Protein AF-A0A2T8F4T9-F1 (afdb_monomer)

Organism: NCBI:txid2138300

Structure (mmCIF, N/CA/C/O backbone):
data_AF-A0A2T8F4T9-F1
#
_entry.id   AF-A0A2T8F4T9-F1
#
loop_
_atom_site.group_PDB
_atom_site.id
_atom_site.type_symbol
_atom_site.label_atom_id
_atom_site.label_alt_id
_atom_site.label_comp_id
_atom_site.label_asym_id
_atom_site.label_entity_id
_atom_site.label_seq_id
_atom_site.pdbx_PDB_ins_code
_atom_site.Cartn_x
_atom_site.Cartn_y
_atom_site.Cartn_z
_atom_site.occupancy
_atom_site.B_iso_or_equiv
_atom_site.auth_seq_id
_atom_site.auth_comp_id
_atom_site.auth_asym_id
_atom_site.auth_atom_id
_atom_site.pdbx_PDB_model_num
ATOM 1 N N . MET A 1 1 ? 31.405 -3.017 -30.722 1.00 54.81 1 MET A N 1
ATOM 2 C CA . MET A 1 1 ? 30.789 -4.327 -30.401 1.00 54.81 1 MET A CA 1
ATOM 3 C C . MET A 1 1 ? 30.669 -4.587 -28.897 1.00 54.81 1 MET A C 1
ATOM 5 O O . MET A 1 1 ? 29.582 -4.951 -28.478 1.00 54.81 1 MET A O 1
ATOM 9 N N . ALA A 1 2 ? 31.692 -4.328 -28.070 1.00 56.62 2 ALA A N 1
ATOM 10 C CA . ALA A 1 2 ? 31.612 -4.537 -26.612 1.00 56.62 2 ALA A CA 1
ATOM 11 C C . ALA A 1 2 ? 30.521 -3.707 -25.891 1.00 56.62 2 ALA A C 1
ATOM 13 O O . ALA A 1 2 ? 29.831 -4.239 -25.032 1.00 56.62 2 ALA A O 1
ATOM 14 N N . LEU A 1 3 ? 30.296 -2.446 -26.286 1.00 59.66 3 LEU A N 1
ATOM 15 C CA . LEU A 1 3 ? 29.243 -1.588 -25.705 1.00 59.66 3 LEU A CA 1
ATOM 16 C C . LEU A 1 3 ? 27.815 -2.078 -26.003 1.00 59.66 3 LEU A C 1
ATOM 18 O O . LEU A 1 3 ? 26.938 -1.972 -25.155 1.00 59.66 3 LEU A O 1
ATOM 22 N N . ALA A 1 4 ? 27.589 -2.656 -27.187 1.00 62.44 4 ALA A N 1
ATOM 23 C CA . ALA A 1 4 ? 26.292 -3.227 -27.553 1.00 62.44 4 ALA A CA 1
ATOM 24 C C . ALA A 1 4 ? 26.019 -4.532 -26.787 1.00 62.44 4 ALA A C 1
ATOM 26 O O . ALA A 1 4 ? 24.899 -4.764 -26.348 1.00 62.44 4 ALA A O 1
ATOM 27 N N . ALA A 1 5 ? 27.053 -5.351 -26.568 1.00 59.47 5 ALA A N 1
ATOM 28 C CA . ALA A 1 5 ? 26.956 -6.540 -25.725 1.00 59.47 5 ALA A CA 1
ATOM 29 C C . ALA A 1 5 ? 26.700 -6.176 -24.251 1.00 59.47 5 ALA A C 1
ATOM 31 O O . ALA A 1 5 ? 25.874 -6.813 -23.608 1.00 59.47 5 ALA A O 1
ATOM 32 N N . PHE A 1 6 ? 27.343 -5.120 -23.740 1.00 61.44 6 PHE A N 1
ATOM 33 C CA . PHE A 1 6 ? 27.112 -4.620 -22.382 1.00 61.44 6 PHE A CA 1
ATOM 34 C C . PHE A 1 6 ? 25.673 -4.100 -22.206 1.00 61.44 6 PHE A C 1
ATOM 36 O O . PHE A 1 6 ? 24.981 -4.524 -21.290 1.00 61.44 6 PHE A O 1
ATOM 43 N N . GLY A 1 7 ? 25.160 -3.305 -23.155 1.00 59.53 7 GLY A N 1
ATOM 44 C CA . GLY A 1 7 ? 23.769 -2.827 -23.129 1.00 59.53 7 GLY A CA 1
ATOM 45 C C . GLY A 1 7 ? 22.710 -3.934 -23.271 1.00 59.53 7 GLY A C 1
ATOM 46 O O . GLY A 1 7 ? 21.616 -3.831 -22.713 1.00 59.53 7 GLY A O 1
ATOM 47 N N . LEU A 1 8 ? 23.027 -5.031 -23.966 1.00 63.03 8 LEU A N 1
ATOM 48 C CA . LEU A 1 8 ? 22.158 -6.213 -24.030 1.00 63.03 8 LEU A CA 1
ATOM 49 C C . LEU A 1 8 ? 22.151 -6.989 -22.704 1.00 63.03 8 LEU A C 1
ATOM 51 O O . LEU A 1 8 ? 21.102 -7.450 -22.268 1.00 63.03 8 LEU A O 1
ATOM 55 N N . VAL A 1 9 ? 23.294 -7.093 -22.025 1.00 70.19 9 VAL A N 1
ATOM 56 C CA . VAL A 1 9 ? 23.387 -7.741 -20.705 1.00 70.19 9 VAL A CA 1
ATOM 57 C C . VAL A 1 9 ? 22.701 -6.898 -19.623 1.00 70.19 9 VAL A C 1
ATOM 59 O O . VAL A 1 9 ? 21.970 -7.437 -18.789 1.00 70.19 9 VAL A O 1
ATOM 62 N N . ASP A 1 10 ? 22.856 -5.576 -19.670 1.00 70.75 10 ASP A N 1
ATOM 63 C CA . ASP A 1 10 ? 22.183 -4.650 -18.756 1.00 70.75 10 ASP A CA 1
ATOM 64 C C . ASP A 1 10 ? 20.664 -4.655 -18.960 1.00 70.75 10 ASP A C 1
ATOM 66 O O . ASP A 1 10 ? 19.908 -4.680 -17.993 1.00 70.75 10 ASP A O 1
ATOM 70 N N . SER A 1 11 ? 20.184 -4.698 -20.205 1.00 66.25 11 SER A N 1
ATOM 71 C CA . SER A 1 11 ? 18.739 -4.724 -20.475 1.00 66.25 11 SER A CA 1
ATOM 72 C C . SER A 1 11 ? 18.082 -6.044 -20.054 1.00 66.25 11 SER A C 1
ATOM 74 O O . SER A 1 11 ? 17.019 -6.021 -19.431 1.00 66.25 11 SER A O 1
ATOM 76 N N . VAL A 1 12 ? 18.739 -7.185 -20.290 1.00 71.75 12 VAL A N 1
ATOM 77 C CA . VAL A 1 12 ? 18.255 -8.508 -19.854 1.00 71.75 12 VAL A CA 1
ATOM 78 C C . VAL A 1 12 ? 18.290 -8.649 -18.329 1.00 71.75 12 VAL A C 1
ATOM 80 O O . VAL A 1 12 ? 17.340 -9.165 -17.732 1.00 71.75 12 VAL A O 1
ATOM 83 N N . SER A 1 13 ? 19.348 -8.170 -17.670 1.00 71.94 13 SER A N 1
ATOM 84 C CA . SER A 1 13 ? 19.440 -8.199 -16.203 1.00 71.94 13 SER A CA 1
ATOM 85 C C . SER A 1 13 ? 18.401 -7.283 -15.544 1.00 71.94 13 SER A C 1
ATOM 87 O O . SER A 1 13 ? 17.743 -7.699 -14.589 1.00 71.94 13 SER A O 1
ATOM 89 N N . GLN A 1 14 ? 18.164 -6.092 -16.104 1.00 74.31 14 GLN A N 1
ATOM 90 C CA . GLN A 1 14 ? 17.106 -5.173 -15.670 1.00 74.31 14 GLN A CA 1
ATOM 91 C C . GLN A 1 14 ? 15.708 -5.775 -15.855 1.00 74.31 14 GLN A C 1
ATOM 93 O O . GLN A 1 14 ? 14.896 -5.721 -14.931 1.00 74.31 14 GLN A O 1
ATOM 98 N N . GLN A 1 15 ? 15.419 -6.394 -17.005 1.00 74.19 15 GLN A N 1
ATOM 99 C CA . GLN A 1 15 ? 14.139 -7.077 -17.234 1.00 74.19 15 GLN A CA 1
ATOM 100 C C . GLN A 1 15 ? 13.923 -8.225 -16.247 1.00 74.19 15 GLN A C 1
ATOM 102 O O . GLN A 1 15 ? 12.845 -8.343 -15.666 1.00 74.19 15 GLN A O 1
ATOM 107 N N . THR A 1 16 ? 14.956 -9.033 -16.003 1.00 74.12 16 THR A N 1
ATOM 108 C CA . THR A 1 16 ? 14.876 -10.163 -15.067 1.00 74.12 16 THR A CA 1
ATOM 109 C C . THR A 1 16 ? 14.641 -9.676 -13.635 1.00 74.12 16 THR A C 1
ATOM 111 O O . THR A 1 16 ? 13.762 -10.191 -12.943 1.00 74.12 16 THR A O 1
ATOM 114 N N . GLY A 1 17 ? 15.369 -8.644 -13.197 1.00 77.50 17 GLY A N 1
ATOM 115 C CA . GLY A 1 17 ? 15.203 -8.053 -11.867 1.00 77.50 17 GLY A CA 1
ATOM 116 C C . GLY A 1 17 ? 13.804 -7.470 -11.650 1.00 77.50 17 GLY A C 1
ATOM 117 O O . GLY A 1 17 ? 13.193 -7.694 -10.601 1.00 77.50 17 GLY A O 1
ATOM 118 N N . ARG A 1 18 ? 13.260 -6.783 -12.660 1.00 75.19 18 ARG A N 1
ATOM 119 C CA . ARG A 1 18 ? 11.898 -6.231 -12.619 1.00 75.19 18 ARG A CA 1
ATOM 120 C C . ARG A 1 18 ? 10.840 -7.327 -12.599 1.00 75.19 18 ARG A C 1
ATOM 122 O O . ARG A 1 18 ? 9.971 -7.294 -11.738 1.00 75.19 18 ARG A O 1
ATOM 129 N N . ALA A 1 19 ? 10.955 -8.341 -13.456 1.00 76.31 19 ALA A N 1
ATOM 130 C CA . ALA A 1 19 ? 9.997 -9.443 -13.509 1.00 76.31 19 ALA A CA 1
ATOM 131 C C . ALA A 1 19 ? 9.914 -10.212 -12.180 1.00 76.31 19 ALA A C 1
ATOM 133 O O . ALA A 1 19 ? 8.815 -10.516 -11.711 1.00 76.31 19 ALA A O 1
ATOM 134 N N . VAL A 1 20 ? 11.057 -10.491 -11.541 1.00 81.75 20 VAL A N 1
ATOM 135 C CA . VAL A 1 20 ? 11.103 -11.153 -10.225 1.00 81.75 20 VAL A CA 1
ATOM 136 C C . VAL A 1 20 ? 10.429 -10.292 -9.158 1.00 81.75 20 VAL A C 1
ATOM 138 O O . VAL A 1 20 ? 9.617 -10.790 -8.377 1.00 81.75 20 VAL A O 1
ATOM 141 N N . THR A 1 21 ? 10.743 -8.999 -9.147 1.00 81.75 21 THR A N 1
ATOM 142 C CA . THR A 1 21 ? 10.228 -8.053 -8.154 1.00 81.75 21 THR A CA 1
ATOM 143 C C . THR A 1 21 ? 8.717 -7.858 -8.301 1.00 81.75 21 THR A C 1
ATOM 145 O O . THR A 1 2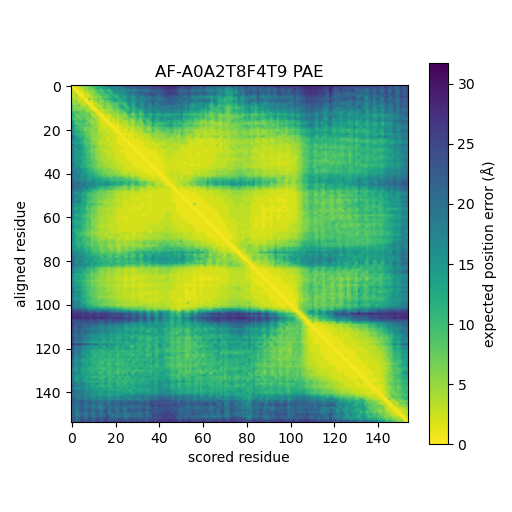1 ? 7.978 -8.022 -7.330 1.00 81.75 21 THR A O 1
ATOM 148 N N . ASP A 1 22 ? 8.240 -7.612 -9.521 1.00 83.69 22 ASP A N 1
ATOM 149 C CA . ASP A 1 22 ? 6.824 -7.400 -9.827 1.00 83.69 22 ASP A CA 1
ATOM 150 C C . ASP A 1 22 ? 5.992 -8.648 -9.514 1.00 83.69 22 ASP A C 1
ATOM 152 O O . ASP A 1 22 ? 4.941 -8.563 -8.874 1.00 83.69 22 ASP A O 1
ATOM 156 N N . THR A 1 23 ? 6.494 -9.833 -9.881 1.00 84.00 23 THR A N 1
ATOM 157 C CA . THR A 1 23 ? 5.840 -11.107 -9.544 1.00 84.00 23 THR A CA 1
ATOM 158 C C . THR A 1 23 ? 5.768 -11.295 -8.030 1.00 84.00 23 THR A C 1
ATOM 160 O O . THR A 1 23 ? 4.728 -11.694 -7.499 1.00 84.00 23 THR A O 1
ATOM 163 N N . GLY A 1 24 ? 6.848 -10.961 -7.317 1.00 85.44 24 GLY A N 1
ATOM 164 C CA . GLY A 1 24 ? 6.885 -10.970 -5.858 1.00 85.44 24 GLY A CA 1
ATOM 165 C C . GLY A 1 24 ? 5.807 -10.073 -5.249 1.00 85.44 24 GLY A C 1
ATOM 166 O O . GLY A 1 24 ? 5.071 -10.515 -4.362 1.00 85.44 24 GLY A O 1
ATOM 167 N N . PHE A 1 25 ? 5.647 -8.851 -5.764 1.00 85.81 25 PHE A N 1
ATOM 168 C CA . PHE A 1 25 ? 4.602 -7.936 -5.310 1.00 85.81 25 PHE A CA 1
ATOM 169 C C . PHE A 1 25 ? 3.196 -8.473 -5.574 1.00 85.81 25 PHE A C 1
ATOM 171 O O . PHE A 1 25 ? 2.363 -8.426 -4.665 1.00 85.81 25 PHE A O 1
ATOM 178 N N . VAL A 1 26 ? 2.921 -9.033 -6.757 1.00 88.81 26 VAL A N 1
ATOM 179 C CA . VAL A 1 26 ? 1.614 -9.638 -7.079 1.00 88.81 26 VAL A CA 1
ATOM 180 C C . VAL A 1 26 ? 1.289 -10.785 -6.122 1.00 88.81 26 VAL A C 1
ATOM 182 O O . VAL A 1 26 ? 0.218 -10.798 -5.513 1.00 88.81 26 VAL A O 1
ATOM 185 N N . VAL A 1 27 ? 2.218 -11.725 -5.931 1.00 90.00 27 VAL A N 1
ATOM 186 C CA . VAL A 1 27 ? 2.000 -12.901 -5.073 1.00 90.00 27 VAL A CA 1
ATOM 187 C C . VAL A 1 27 ? 1.793 -12.490 -3.617 1.00 90.00 27 VAL A C 1
ATOM 189 O O . VAL A 1 27 ? 0.838 -12.933 -2.974 1.00 90.00 27 VAL A O 1
ATOM 192 N N . PHE A 1 28 ? 2.657 -11.619 -3.092 1.00 90.12 28 PHE A N 1
ATOM 193 C CA . PHE A 1 28 ? 2.585 -11.186 -1.700 1.00 90.12 28 PHE A CA 1
ATOM 194 C C . PHE A 1 28 ? 1.298 -10.408 -1.409 1.00 90.12 28 PHE A C 1
ATOM 196 O O . PHE A 1 28 ? 0.626 -10.654 -0.406 1.00 90.12 28 PHE A O 1
ATOM 203 N N . SER A 1 29 ? 0.919 -9.497 -2.304 1.00 90.81 29 SER A N 1
ATOM 204 C CA . SER A 1 29 ? -0.284 -8.680 -2.142 1.00 90.81 29 SER A CA 1
ATOM 205 C C . SER A 1 29 ? -1.573 -9.486 -2.293 1.00 90.81 29 SER A C 1
ATOM 207 O O . SER A 1 29 ? -2.490 -9.316 -1.487 1.00 90.81 29 SER A O 1
ATOM 209 N N . ALA A 1 30 ? -1.625 -10.438 -3.229 1.00 90.62 30 ALA A N 1
ATOM 210 C CA . ALA A 1 30 ? -2.740 -11.373 -3.351 1.00 90.62 30 ALA A CA 1
ATOM 211 C C . ALA A 1 30 ? -2.878 -12.258 -2.100 1.00 90.62 30 ALA A C 1
ATOM 213 O O . ALA A 1 30 ? -3.984 -12.443 -1.581 1.00 90.62 30 ALA A O 1
ATOM 214 N N . PHE A 1 31 ? -1.759 -12.754 -1.560 1.00 92.19 31 PHE A N 1
ATOM 215 C CA . PHE A 1 31 ? -1.753 -13.506 -0.306 1.00 92.19 31 PHE A CA 1
ATOM 216 C C . PHE A 1 31 ? -2.231 -12.652 0.875 1.00 92.19 31 PHE A C 1
ATOM 218 O O . PHE A 1 31 ? -3.057 -13.106 1.671 1.00 92.19 31 PHE A O 1
ATOM 225 N N . ALA A 1 32 ? -1.772 -11.403 0.974 1.00 89.31 32 ALA A N 1
ATOM 226 C CA . ALA A 1 32 ? -2.213 -10.465 2.001 1.00 89.31 32 ALA A CA 1
ATOM 227 C C . ALA A 1 32 ? -3.720 -10.176 1.900 1.00 89.31 32 ALA A C 1
ATOM 229 O O . ALA A 1 32 ? -4.421 -10.219 2.916 1.00 89.31 32 ALA A O 1
ATOM 230 N N . ALA A 1 33 ? -4.242 -9.959 0.688 1.00 92.31 33 ALA A N 1
ATOM 231 C CA . ALA A 1 33 ? -5.669 -9.772 0.441 1.00 92.31 33 ALA A CA 1
ATOM 232 C C . ALA A 1 33 ? -6.473 -10.999 0.894 1.00 92.31 33 ALA A C 1
ATOM 234 O O . ALA A 1 33 ? -7.432 -10.875 1.663 1.00 92.31 33 ALA A O 1
ATOM 235 N N . TRP A 1 34 ? -6.036 -12.198 0.498 1.00 94.94 34 TRP A N 1
ATOM 236 C CA . TRP A 1 34 ? -6.647 -13.455 0.922 1.00 94.94 34 TRP A CA 1
ATOM 237 C C . TRP A 1 34 ? -6.629 -13.625 2.444 1.00 94.94 34 TRP A C 1
ATOM 239 O O . TRP A 1 34 ? -7.660 -13.939 3.047 1.00 94.94 34 TRP A O 1
ATOM 249 N N . ALA A 1 35 ? -5.490 -13.368 3.090 1.00 91.69 35 ALA A N 1
ATOM 250 C CA . ALA A 1 35 ? -5.346 -13.460 4.536 1.00 91.69 35 ALA A CA 1
ATOM 251 C C . ALA A 1 35 ? -6.283 -12.480 5.261 1.00 91.69 35 ALA A C 1
ATOM 253 O O . ALA A 1 35 ? -6.942 -12.872 6.228 1.00 91.69 35 ALA A O 1
ATOM 254 N N . CYS A 1 36 ? -6.409 -11.246 4.765 1.00 91.94 36 CYS A N 1
ATOM 255 C CA . CYS A 1 36 ? -7.312 -10.235 5.312 1.00 91.94 36 CYS A CA 1
ATOM 256 C C . CYS A 1 36 ? -8.784 -10.631 5.149 1.00 91.94 36 CYS A C 1
ATOM 258 O O . CYS A 1 36 ? -9.550 -10.573 6.113 1.00 91.94 36 CYS A O 1
ATOM 260 N N . PHE A 1 37 ? -9.193 -11.112 3.973 1.00 93.25 37 PHE A N 1
ATOM 261 C CA . PHE A 1 37 ? -10.563 -11.587 3.767 1.00 93.25 37 PHE A CA 1
ATOM 262 C C . PHE A 1 37 ? -10.878 -12.835 4.595 1.00 93.25 37 PHE A C 1
ATOM 264 O O . PHE A 1 37 ? -11.977 -12.948 5.145 1.00 93.25 37 PHE A O 1
ATOM 271 N N . ARG A 1 38 ? -9.918 -13.751 4.757 1.00 92.62 38 ARG A N 1
ATOM 272 C CA . ARG A 1 38 ? -10.049 -14.903 5.655 1.00 92.62 38 ARG A CA 1
ATOM 273 C C . ARG A 1 38 ? -10.204 -14.450 7.106 1.00 92.62 38 ARG A C 1
ATOM 275 O O . ARG A 1 38 ? -11.124 -14.900 7.783 1.00 92.62 38 ARG A O 1
ATOM 282 N N . ALA A 1 39 ? -9.380 -13.510 7.564 1.00 88.44 39 ALA A N 1
ATOM 283 C CA . ALA A 1 39 ? -9.512 -12.918 8.890 1.00 88.44 39 ALA A CA 1
ATOM 284 C C . ALA A 1 39 ? -10.885 -12.252 9.075 1.00 88.44 39 ALA A C 1
ATOM 286 O O . ALA A 1 39 ? -11.524 -12.463 10.102 1.00 88.44 39 ALA A O 1
ATOM 287 N N . ALA A 1 40 ? -11.403 -11.539 8.071 1.00 90.56 40 ALA A N 1
ATOM 288 C CA . ALA A 1 40 ? -12.742 -10.954 8.123 1.00 90.56 40 ALA A CA 1
ATOM 289 C C . ALA A 1 40 ? -13.843 -12.012 8.321 1.00 90.56 40 ALA A C 1
ATOM 291 O O . ALA A 1 40 ? -14.780 -11.780 9.084 1.00 90.56 40 ALA A O 1
ATOM 292 N N . ARG A 1 41 ? -13.732 -13.179 7.669 1.00 90.12 41 ARG A N 1
ATOM 293 C CA . ARG A 1 41 ? -14.701 -14.286 7.804 1.00 90.12 41 ARG A CA 1
ATOM 294 C C . ARG A 1 41 ? -14.674 -14.923 9.194 1.00 90.12 41 ARG A C 1
ATOM 296 O O . ARG A 1 41 ? -15.729 -15.249 9.725 1.00 90.12 41 ARG A O 1
ATOM 303 N N . LEU A 1 42 ? -13.488 -15.045 9.792 1.00 90.38 42 LEU A N 1
ATOM 304 C CA . LEU A 1 42 ? -13.290 -15.649 11.116 1.00 90.38 42 LEU A CA 1
ATOM 305 C C . LEU A 1 42 ? -13.697 -14.730 12.284 1.00 90.38 42 LEU A C 1
ATOM 307 O O . LEU A 1 42 ? -13.753 -15.176 13.427 1.00 90.38 42 LEU A O 1
ATOM 311 N N . ARG A 1 43 ? -13.959 -13.439 12.037 1.00 86.88 43 ARG A N 1
ATOM 312 C CA . ARG A 1 43 ? -14.306 -12.466 13.087 1.00 86.88 43 ARG A CA 1
ATOM 313 C C . ARG A 1 43 ? -15.825 -12.284 13.238 1.00 86.88 43 ARG A C 1
ATOM 315 O O . ARG A 1 43 ? -16.570 -12.468 12.272 1.00 86.88 43 ARG A O 1
ATOM 322 N N . PRO A 1 44 ? -16.309 -11.859 14.421 1.00 86.69 44 PRO A N 1
ATOM 323 C CA . PRO A 1 44 ? -17.707 -11.469 14.613 1.00 86.69 44 PRO A CA 1
ATOM 324 C C . PRO A 1 44 ? -18.107 -10.294 13.702 1.00 86.69 44 PRO A C 1
ATOM 326 O O . PRO A 1 44 ? -17.237 -9.472 13.396 1.00 86.69 44 PRO A O 1
ATOM 329 N N . PRO A 1 45 ? -19.393 -10.153 13.314 1.00 81.88 45 PRO A N 1
ATOM 330 C CA . PRO A 1 45 ? -19.870 -9.136 12.366 1.00 81.88 45 PRO A CA 1
ATOM 331 C C . PRO A 1 45 ? -19.369 -7.709 12.641 1.00 81.88 45 PRO A C 1
ATOM 333 O O . PRO A 1 45 ? -18.872 -7.052 11.727 1.00 81.88 45 PRO A O 1
ATOM 336 N N . GLY A 1 46 ? -19.378 -7.268 13.904 1.00 82.00 46 GLY A N 1
ATOM 337 C CA . GLY A 1 46 ? -18.936 -5.923 14.308 1.00 82.00 46 GLY A CA 1
ATOM 338 C C . GLY A 1 46 ? -17.428 -5.657 14.20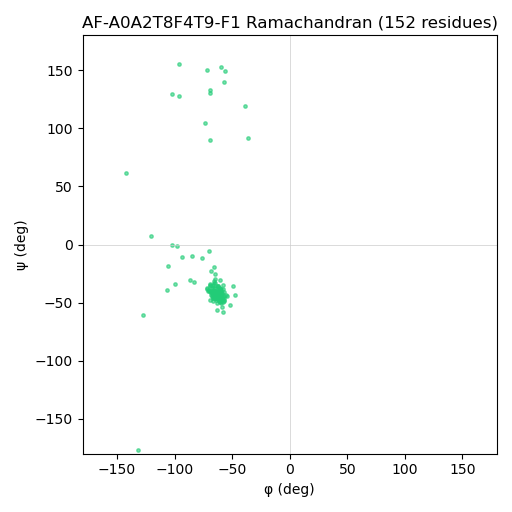3 1.00 82.00 46 GLY A C 1
ATOM 339 O O . GLY A 1 46 ? -16.986 -4.539 14.428 1.00 82.00 46 GLY A O 1
ATOM 340 N N . ARG A 1 47 ? -16.613 -6.665 13.869 1.00 84.56 47 ARG A N 1
ATOM 341 C CA . ARG A 1 47 ? -15.148 -6.542 13.758 1.00 84.56 47 ARG A CA 1
ATOM 342 C C . ARG A 1 47 ? -14.624 -6.890 12.368 1.00 84.56 47 ARG A C 1
ATOM 344 O O . ARG A 1 47 ? -13.414 -6.972 12.202 1.00 84.56 47 ARG A O 1
ATOM 351 N N . ARG A 1 48 ? -15.499 -7.116 11.377 1.00 90.75 48 ARG A N 1
ATOM 352 C CA . ARG A 1 48 ? -15.108 -7.546 10.017 1.00 90.75 48 ARG A CA 1
ATOM 353 C C . ARG A 1 48 ? -14.688 -6.396 9.110 1.00 90.75 48 ARG A C 1
ATOM 355 O O . ARG A 1 48 ? -13.846 -6.599 8.243 1.00 90.75 48 ARG A O 1
ATOM 362 N N . LEU A 1 49 ? -15.289 -5.218 9.289 1.00 91.00 49 LEU A N 1
ATOM 363 C CA . LEU A 1 49 ? -15.104 -4.052 8.420 1.00 91.00 49 LEU A CA 1
ATOM 364 C C . LEU A 1 49 ? -13.629 -3.671 8.181 1.00 91.00 49 LEU A C 1
ATOM 366 O O . LEU A 1 49 ? -13.244 -3.627 7.014 1.00 91.00 49 LEU A O 1
ATOM 370 N N . PRO A 1 50 ? -12.780 -3.492 9.212 1.00 90.88 50 PRO A N 1
ATOM 371 C CA . PRO A 1 50 ? -11.372 -3.148 9.000 1.00 90.88 50 PRO A CA 1
ATOM 372 C C . PRO A 1 50 ? -10.618 -4.208 8.191 1.00 90.88 50 PRO A C 1
ATOM 374 O O . PRO A 1 50 ? -9.840 -3.877 7.306 1.00 90.88 50 PRO A O 1
ATOM 377 N N . TRP A 1 51 ? -10.896 -5.493 8.422 1.00 92.12 51 TRP A N 1
ATOM 378 C CA . TRP A 1 51 ? -10.276 -6.586 7.667 1.00 92.12 51 TRP A CA 1
ATOM 379 C C . TRP A 1 51 ? -10.750 -6.645 6.214 1.00 92.12 51 TRP A C 1
ATOM 381 O O . TRP A 1 51 ? -9.969 -6.985 5.331 1.00 92.12 51 TRP A O 1
ATOM 391 N N . ARG A 1 52 ? -12.014 -6.292 5.944 1.00 93.81 52 ARG A N 1
ATOM 392 C CA . ARG A 1 52 ? -12.522 -6.168 4.570 1.00 93.81 52 ARG A CA 1
ATOM 393 C C . ARG A 1 52 ? -11.855 -5.004 3.848 1.00 93.81 52 ARG A C 1
ATOM 395 O O . ARG A 1 52 ? -11.445 -5.189 2.715 1.00 93.81 52 ARG A O 1
ATOM 402 N N . LEU A 1 53 ? -11.712 -3.852 4.503 1.00 94.75 53 LEU A N 1
ATOM 403 C CA . LEU A 1 53 ? -11.065 -2.674 3.922 1.00 94.75 53 LEU A CA 1
ATOM 404 C C . LEU A 1 53 ? -9.564 -2.903 3.677 1.00 94.75 53 LEU A C 1
ATOM 406 O O . LEU A 1 53 ? -9.084 -2.574 2.596 1.00 94.75 53 LEU A O 1
ATOM 410 N N . LEU A 1 54 ? -8.850 -3.551 4.610 1.00 92.56 54 LEU A N 1
ATOM 411 C CA . LEU A 1 54 ? -7.463 -3.994 4.394 1.00 92.56 54 LEU A CA 1
ATOM 412 C C . LEU A 1 54 ? -7.362 -4.990 3.234 1.00 92.56 54 LEU A C 1
ATOM 414 O O . LEU A 1 54 ? -6.482 -4.858 2.389 1.00 92.56 54 LEU A O 1
ATOM 418 N N . GLY A 1 55 ? -8.278 -5.961 3.164 1.00 94.50 55 GLY A N 1
ATOM 419 C CA . GLY A 1 55 ? -8.328 -6.925 2.065 1.00 94.50 55 GLY A CA 1
ATOM 420 C C . GLY A 1 55 ? -8.566 -6.256 0.712 1.00 94.50 55 GLY A C 1
ATOM 421 O O . GLY A 1 55 ? -7.876 -6.576 -0.248 1.00 94.50 55 GLY A O 1
ATOM 422 N N . THR A 1 56 ? -9.483 -5.287 0.643 1.00 95.88 56 THR A N 1
ATOM 423 C CA . THR A 1 56 ? -9.737 -4.497 -0.570 1.00 95.88 56 THR A CA 1
ATOM 424 C C . THR A 1 56 ? -8.526 -3.652 -0.956 1.00 95.88 56 THR A C 1
ATOM 426 O O . THR A 1 56 ? -8.154 -3.652 -2.122 1.00 95.88 56 THR A O 1
ATOM 429 N N . SER A 1 57 ? -7.871 -2.990 0.004 1.00 95.56 57 SER A N 1
ATOM 430 C CA . SER A 1 57 ? -6.638 -2.227 -0.240 1.00 95.56 57 SER A CA 1
ATOM 431 C C . SER A 1 57 ? -5.536 -3.117 -0.834 1.00 95.56 57 SER A C 1
ATOM 433 O O . SER A 1 57 ? -4.988 -2.806 -1.890 1.00 95.56 57 SER A O 1
ATOM 435 N N . ALA A 1 58 ? -5.282 -4.282 -0.229 1.00 94.19 58 ALA A N 1
ATOM 436 C CA . ALA A 1 58 ? -4.312 -5.249 -0.740 1.00 94.19 58 ALA A CA 1
ATOM 437 C C . ALA A 1 58 ? -4.706 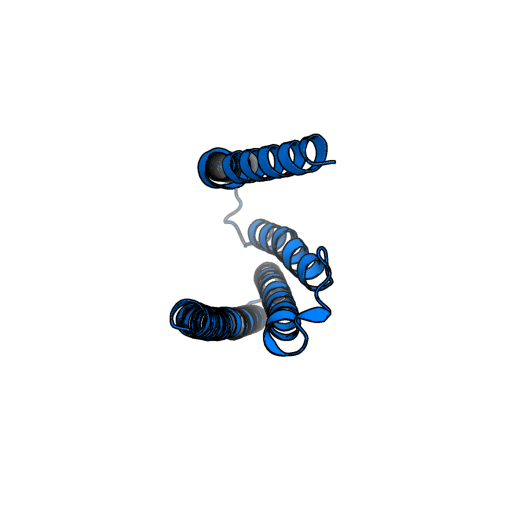-5.810 -2.120 1.00 94.19 58 ALA A C 1
ATOM 439 O O . ALA A 1 58 ? -3.840 -6.016 -2.967 1.00 94.19 58 ALA A O 1
ATOM 440 N N . MET A 1 59 ? -6.004 -6.007 -2.375 1.00 94.81 59 MET A N 1
ATOM 441 C CA . MET A 1 59 ? -6.512 -6.444 -3.678 1.00 94.81 59 MET A CA 1
ATOM 442 C C . MET A 1 59 ? -6.287 -5.381 -4.760 1.00 94.81 59 MET A C 1
ATOM 444 O O . MET A 1 59 ? -5.840 -5.721 -5.851 1.00 94.81 59 MET A O 1
ATOM 448 N N . CYS A 1 60 ? -6.540 -4.100 -4.467 1.00 95.69 60 CYS A N 1
ATOM 449 C CA . CYS A 1 60 ? -6.210 -3.001 -5.379 1.00 95.69 60 CYS A CA 1
ATOM 450 C C . CYS A 1 60 ? -4.716 -3.011 -5.712 1.00 95.69 60 CYS A C 1
ATOM 452 O O . CYS A 1 60 ? -4.354 -2.926 -6.881 1.00 95.69 60 CYS A O 1
ATOM 454 N N . TYR A 1 61 ? -3.854 -3.201 -4.711 1.00 95.06 61 TYR A N 1
ATOM 455 C CA . TYR A 1 61 ? -2.413 -3.279 -4.934 1.00 95.06 61 TYR A CA 1
ATOM 456 C C . TYR A 1 61 ? -2.031 -4.476 -5.821 1.00 95.06 61 TYR A C 1
ATOM 458 O O . TYR A 1 61 ? -1.248 -4.317 -6.754 1.00 95.06 61 TYR A O 1
ATOM 466 N N . ALA A 1 62 ? -2.624 -5.653 -5.600 1.00 93.44 62 ALA A N 1
ATOM 467 C CA . ALA A 1 62 ? -2.394 -6.834 -6.436 1.00 93.44 62 ALA A CA 1
ATOM 468 C C . ALA A 1 62 ? -2.817 -6.610 -7.895 1.00 93.44 62 ALA A C 1
ATOM 470 O O . ALA A 1 62 ? -2.072 -6.949 -8.815 1.00 93.44 62 ALA A O 1
ATOM 471 N N . VAL A 1 63 ? -3.985 -5.998 -8.113 1.00 94.50 63 VAL A N 1
ATOM 472 C CA . VAL A 1 63 ? -4.487 -5.672 -9.457 1.00 94.50 63 VAL A CA 1
ATOM 473 C C . VAL A 1 63 ? -3.582 -4.647 -10.142 1.00 94.50 63 VAL A C 1
ATOM 475 O O . VAL A 1 63 ? -3.191 -4.870 -11.284 1.00 94.50 63 VAL A O 1
ATOM 478 N N . GLY A 1 64 ? -3.182 -3.581 -9.442 1.00 92.94 64 GLY A N 1
ATOM 479 C CA . GLY A 1 64 ? -2.249 -2.581 -9.967 1.00 92.94 64 GLY A CA 1
ATOM 480 C C . GLY A 1 64 ? -0.923 -3.204 -10.410 1.00 92.94 64 GLY A C 1
ATOM 481 O O . GLY A 1 64 ? -0.506 -3.002 -11.546 1.00 92.94 64 GLY A O 1
ATOM 482 N N . ASN A 1 65 ? -0.317 -4.048 -9.566 1.00 93.00 65 ASN A N 1
ATOM 483 C CA . ASN A 1 65 ? 0.923 -4.756 -9.910 1.00 93.00 65 ASN A CA 1
ATOM 484 C C . ASN A 1 65 ? 0.736 -5.763 -11.054 1.00 93.00 65 ASN A C 1
ATOM 486 O O . ASN A 1 65 ? 1.642 -5.942 -11.857 1.00 93.00 65 ASN A O 1
ATOM 490 N N . THR A 1 66 ? -0.431 -6.401 -11.170 1.00 91.50 66 THR A N 1
ATOM 491 C CA . THR A 1 66 ? -0.712 -7.334 -12.277 1.00 91.50 66 THR A CA 1
ATOM 492 C C . THR A 1 66 ? -0.810 -6.594 -13.611 1.00 91.50 66 THR A C 1
ATOM 494 O O . THR A 1 66 ? -0.243 -7.034 -14.608 1.00 91.50 66 THR A O 1
ATOM 497 N N . ILE A 1 67 ? -1.501 -5.449 -13.630 1.00 91.19 67 ILE A N 1
ATOM 498 C CA . ILE A 1 67 ? -1.593 -4.582 -14.812 1.00 91.19 67 ILE A CA 1
ATOM 499 C C . ILE A 1 67 ? -0.205 -4.032 -15.164 1.00 91.19 67 ILE A C 1
ATOM 501 O O . ILE A 1 67 ? 0.184 -4.033 -16.328 1.00 91.19 67 ILE A O 1
ATOM 505 N N . TRP A 1 68 ? 0.560 -3.606 -14.159 1.00 89.06 68 TRP A N 1
ATOM 506 C CA . TRP A 1 68 ? 1.928 -3.133 -14.344 1.00 89.06 68 TRP A CA 1
ATOM 507 C C . TRP A 1 68 ? 2.839 -4.217 -14.932 1.00 89.06 68 TRP A C 1
ATOM 509 O O . TRP A 1 68 ? 3.526 -3.971 -15.918 1.00 89.06 68 TRP A O 1
ATOM 519 N N . PHE A 1 69 ? 2.780 -5.438 -14.395 1.00 87.56 69 PHE A N 1
ATOM 520 C CA . PHE A 1 69 ? 3.514 -6.592 -14.914 1.00 87.56 69 PHE A CA 1
ATOM 521 C C . PHE A 1 69 ? 3.144 -6.894 -16.371 1.00 87.56 69 PHE A C 1
ATOM 523 O O . PHE A 1 69 ? 4.025 -7.141 -17.194 1.00 87.56 69 PHE A O 1
ATOM 530 N N . TYR A 1 70 ? 1.852 -6.837 -16.712 1.00 87.50 70 TYR A N 1
ATOM 531 C CA . TYR A 1 70 ? 1.394 -7.001 -18.090 1.00 87.50 70 TYR A CA 1
ATOM 532 C C . TYR A 1 70 ? 2.047 -5.973 -19.021 1.00 87.50 70 TYR A C 1
ATOM 534 O O . TYR A 1 70 ? 2.596 -6.349 -20.056 1.00 87.50 70 TYR A O 1
ATOM 542 N N . TYR A 1 71 ? 2.055 -4.695 -18.637 1.00 86.94 71 TYR A N 1
ATOM 543 C CA . TYR A 1 71 ? 2.708 -3.663 -19.437 1.00 86.94 71 TYR A CA 1
ATOM 544 C C . TYR A 1 71 ? 4.222 -3.863 -19.513 1.00 86.94 71 TYR A C 1
ATOM 546 O O . TYR A 1 71 ? 4.766 -3.812 -20.605 1.00 86.94 71 TYR A O 1
ATOM 554 N N . GLN A 1 72 ? 4.908 -4.181 -18.415 1.00 82.44 72 GLN A N 1
ATOM 555 C CA . GLN A 1 72 ? 6.366 -4.338 -18.442 1.00 82.44 72 GLN A CA 1
ATOM 556 C C . GLN A 1 72 ? 6.857 -5.566 -19.215 1.00 82.44 72 GLN A C 1
ATOM 558 O O . GLN A 1 72 ? 7.931 -5.512 -19.811 1.00 82.44 72 GLN A O 1
ATOM 563 N N . VAL A 1 73 ? 6.124 -6.681 -19.168 1.00 82.25 73 VAL A N 1
ATOM 564 C CA . VAL A 1 73 ? 6.615 -7.969 -19.683 1.00 82.25 73 VAL A CA 1
ATOM 565 C C . VAL A 1 73 ? 5.948 -8.357 -20.998 1.00 82.25 73 VAL A C 1
ATOM 567 O O . VAL A 1 73 ? 6.615 -8.894 -21.878 1.00 82.25 73 VAL A O 1
ATOM 570 N N . LEU A 1 74 ? 4.642 -8.111 -21.143 1.00 83.00 74 LEU A N 1
ATOM 571 C CA . LEU A 1 74 ? 3.871 -8.570 -22.303 1.00 83.00 74 LEU A CA 1
ATOM 572 C C . LEU A 1 74 ? 3.657 -7.469 -23.346 1.00 83.00 74 LEU A C 1
ATOM 574 O O . LEU A 1 74 ? 3.613 -7.782 -24.533 1.00 83.00 74 LEU A O 1
ATOM 578 N N . ALA A 1 75 ? 3.514 -6.206 -22.933 1.00 84.62 75 ALA A N 1
ATOM 579 C CA . ALA A 1 75 ? 3.218 -5.110 -23.859 1.00 84.62 75 ALA A CA 1
ATOM 580 C C . ALA A 1 75 ? 3.938 -3.782 -23.518 1.00 84.62 75 ALA A C 1
ATOM 582 O O . ALA A 1 75 ? 3.257 -2.770 -23.302 1.00 84.62 75 ALA A O 1
ATOM 583 N N . PRO A 1 76 ? 5.290 -3.747 -23.526 1.00 79.19 76 PRO A N 1
ATOM 584 C CA . PRO A 1 76 ? 6.080 -2.583 -23.089 1.00 79.19 76 PRO A CA 1
ATOM 585 C C . PRO A 1 76 ? 5.777 -1.320 -23.894 1.00 79.19 76 PRO A C 1
ATOM 587 O O . PRO A 1 76 ? 5.651 -0.232 -23.342 1.00 79.19 76 PRO A O 1
ATOM 590 N N . GLU A 1 77 ? 5.574 -1.491 -25.199 1.00 80.38 77 GLU A N 1
ATOM 591 C CA . GLU A 1 77 ? 5.313 -0.413 -26.161 1.00 80.38 77 GLU A CA 1
ATOM 592 C C . GLU A 1 77 ? 3.968 0.297 -25.922 1.00 80.38 77 GLU A C 1
ATOM 594 O O . GLU A 1 77 ? 3.731 1.392 -26.424 1.00 80.38 77 GLU A O 1
ATOM 599 N N . THR A 1 78 ? 3.049 -0.341 -25.189 1.00 79.94 78 THR A N 1
ATOM 600 C CA . THR A 1 78 ? 1.671 0.147 -24.994 1.00 79.94 78 THR A CA 1
ATOM 601 C C . THR A 1 78 ? 1.476 0.888 -23.677 1.00 79.94 78 THR A C 1
ATOM 603 O O . THR A 1 78 ? 0.375 1.360 -23.383 1.00 79.94 78 THR A O 1
ATOM 606 N N . GLN A 1 79 ? 2.531 0.983 -22.867 1.00 77.62 79 GLN A N 1
ATOM 607 C CA . GLN A 1 79 ? 2.473 1.645 -21.578 1.00 77.62 79 GLN A CA 1
ATOM 608 C C . GLN A 1 79 ? 2.405 3.167 -21.759 1.00 77.62 79 GLN A C 1
ATOM 610 O O . 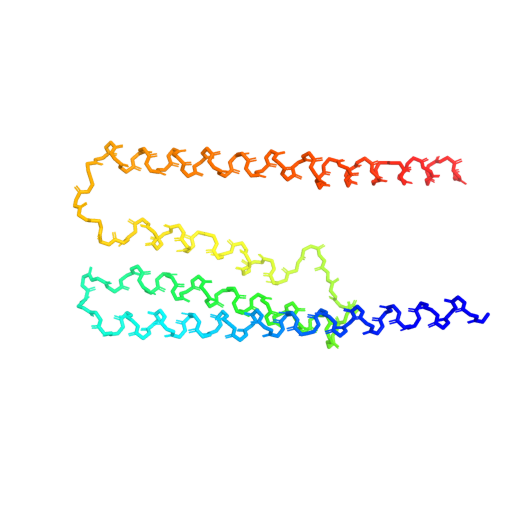GLN A 1 79 ? 3.403 3.830 -22.023 1.00 77.62 79 GLN A O 1
ATOM 615 N N . THR A 1 80 ? 1.224 3.742 -21.551 1.00 76.62 80 THR A N 1
ATOM 616 C CA . THR A 1 80 ? 1.046 5.191 -21.405 1.00 76.62 80 THR A CA 1
ATOM 617 C C . THR A 1 80 ? 1.025 5.566 -19.933 1.00 76.62 80 THR A C 1
ATOM 619 O O . THR A 1 80 ? 0.250 4.995 -19.165 1.00 76.62 80 THR A O 1
ATOM 622 N N . TYR A 1 81 ? 1.854 6.535 -19.548 1.00 69.19 81 TYR A N 1
ATOM 623 C CA . TYR A 1 81 ? 1.823 7.122 -18.214 1.00 69.19 81 TYR A CA 1
ATOM 624 C C . TYR A 1 81 ? 1.114 8.485 -18.250 1.00 69.19 81 TYR A C 1
ATOM 626 O O . TYR A 1 81 ? 1.502 9.332 -19.060 1.00 69.19 81 TYR A O 1
ATOM 634 N N . PRO A 1 82 ? 0.130 8.741 -17.368 1.00 78.06 82 PRO A N 1
ATOM 635 C CA . PRO A 1 82 ? -0.501 7.803 -16.430 1.00 78.06 82 PRO A CA 1
ATOM 636 C C . PRO A 1 82 ? -1.413 6.771 -17.127 1.00 78.06 82 PRO A C 1
ATOM 638 O O . PRO A 1 82 ? -2.004 7.054 -18.170 1.00 78.06 82 PRO A O 1
ATOM 641 N N . GLY A 1 83 ? -1.537 5.580 -16.537 1.00 85.62 83 GLY A N 1
ATOM 642 C CA . GLY A 1 83 ? -2.256 4.427 -17.082 1.00 85.62 83 GLY A CA 1
ATOM 643 C C . GLY A 1 83 ? -3.215 3.744 -16.091 1.00 85.62 83 GLY A C 1
ATOM 644 O O . GLY A 1 83 ? -3.384 4.181 -14.951 1.00 85.62 83 GLY A O 1
ATOM 645 N N . PRO A 1 84 ? -3.869 2.636 -16.493 1.00 88.19 84 PRO A N 1
ATOM 646 C CA . PRO A 1 84 ? -4.894 1.970 -15.680 1.00 88.19 84 PRO A CA 1
ATOM 647 C C . PRO A 1 84 ? -4.398 1.452 -14.321 1.00 88.19 84 PRO A C 1
ATOM 649 O O . PRO A 1 84 ? -5.169 1.416 -13.362 1.00 88.19 84 PRO A O 1
ATOM 652 N N . ALA A 1 85 ? -3.121 1.066 -14.217 1.00 90.00 85 ALA A N 1
ATOM 653 C CA . ALA A 1 85 ? -2.515 0.611 -12.962 1.00 90.00 85 ALA A CA 1
ATOM 654 C C . ALA A 1 85 ? -2.505 1.714 -11.889 1.00 90.00 85 ALA A C 1
ATOM 656 O O . ALA A 1 85 ? -2.746 1.433 -10.712 1.00 90.00 85 ALA A O 1
ATOM 657 N N . ASP A 1 86 ? -2.309 2.970 -12.297 1.00 91.00 86 ASP A N 1
ATOM 658 C CA . ASP A 1 86 ? -2.183 4.111 -11.386 1.00 91.00 86 ASP A CA 1
ATOM 659 C C . ASP A 1 86 ? -3.480 4.375 -10.618 1.00 91.00 86 ASP A C 1
ATOM 661 O O . ASP A 1 86 ? -3.448 4.722 -9.439 1.00 91.00 86 ASP A O 1
ATOM 665 N N . VAL A 1 87 ? -4.637 4.111 -11.237 1.00 93.00 87 VAL A N 1
ATOM 666 C CA . VAL A 1 87 ? -5.945 4.199 -10.567 1.00 93.00 87 VAL A CA 1
ATOM 667 C C . VAL A 1 87 ? -6.001 3.252 -9.369 1.00 93.00 87 VAL A C 1
ATOM 669 O O . VAL A 1 87 ? -6.443 3.634 -8.283 1.00 93.00 87 VAL A O 1
ATOM 672 N N . PHE A 1 88 ? -5.521 2.019 -9.543 1.00 93.00 88 PHE A N 1
ATOM 673 C CA . PHE A 1 88 ? -5.493 1.035 -8.468 1.00 93.00 88 PHE A CA 1
ATOM 674 C C . 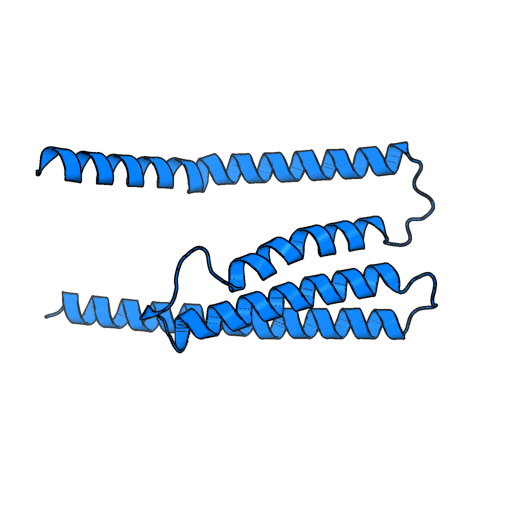PHE A 1 88 ? -4.460 1.390 -7.404 1.00 93.00 88 PHE A C 1
ATOM 676 O O . PHE A 1 88 ? -4.775 1.267 -6.222 1.00 93.00 88 PHE A O 1
ATOM 683 N N . PHE A 1 89 ? -3.279 1.884 -7.786 1.00 91.56 89 PHE A N 1
ATOM 684 C CA . PHE A 1 89 ? -2.269 2.340 -6.829 1.00 91.56 89 PHE A CA 1
ATOM 685 C C . PHE A 1 89 ? -2.758 3.515 -5.979 1.00 91.56 89 PHE A C 1
ATOM 687 O O . PHE A 1 89 ? -2.584 3.500 -4.761 1.00 91.56 89 PHE A O 1
ATOM 694 N N . VAL A 1 90 ? -3.458 4.481 -6.577 1.00 93.19 90 VAL A N 1
ATOM 695 C CA . VAL A 1 90 ? -4.088 5.580 -5.836 1.00 93.19 90 VAL A CA 1
ATOM 696 C C . VAL A 1 90 ? -5.187 5.055 -4.912 1.00 93.19 90 VAL A C 1
ATOM 698 O O . VAL A 1 90 ? -5.262 5.486 -3.764 1.00 93.19 90 VAL A O 1
ATOM 701 N N . ALA A 1 91 ? -6.002 4.092 -5.358 1.00 92.88 91 ALA A N 1
ATOM 702 C CA . ALA A 1 91 ? -7.087 3.518 -4.558 1.00 92.88 91 ALA A CA 1
ATOM 703 C C . ALA A 1 91 ? -6.606 2.748 -3.312 1.00 92.88 91 ALA A C 1
ATOM 705 O O . ALA A 1 91 ? -7.340 2.672 -2.323 1.00 92.88 91 ALA A O 1
ATOM 706 N N . VAL A 1 92 ? -5.377 2.218 -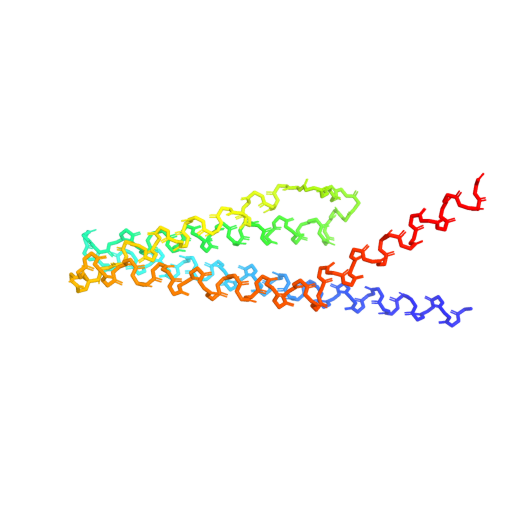3.301 1.00 93.38 92 VAL A N 1
ATOM 707 C CA . VAL A 1 92 ? -4.796 1.527 -2.131 1.00 93.38 92 VAL A CA 1
ATOM 708 C C . VAL A 1 92 ? -4.834 2.410 -0.883 1.00 93.38 92 VAL A C 1
ATOM 710 O O . VAL A 1 92 ? -5.227 1.938 0.188 1.00 93.38 92 VAL A O 1
ATOM 713 N N . VAL A 1 93 ? -4.472 3.687 -1.031 1.00 91.44 93 VAL A N 1
ATOM 714 C CA . VAL A 1 93 ? -4.314 4.654 0.064 1.00 91.44 93 VAL A CA 1
ATOM 715 C C . VAL A 1 93 ? -5.625 4.933 0.815 1.00 91.44 93 VAL A C 1
ATOM 717 O O . VAL A 1 93 ? -5.660 4.699 2.027 1.00 91.44 93 VAL A O 1
ATOM 720 N N . PRO A 1 94 ? -6.729 5.377 0.175 1.00 93.31 94 PRO A N 1
ATOM 721 C CA . PRO A 1 94 ? -7.977 5.645 0.881 1.00 93.31 94 PRO A CA 1
ATOM 722 C C . PRO A 1 94 ? -8.554 4.387 1.538 1.00 93.31 94 PRO A C 1
ATOM 724 O O . PRO A 1 94 ? -9.065 4.478 2.655 1.00 93.31 94 PRO A O 1
ATOM 727 N N . PHE A 1 95 ? -8.428 3.205 0.920 1.00 92.25 95 PHE A N 1
ATOM 728 C CA . PHE A 1 95 ? -8.877 1.959 1.551 1.00 92.25 95 PHE A CA 1
ATOM 729 C C . PHE A 1 95 ? -8.034 1.585 2.773 1.00 92.25 95 PHE A C 1
ATOM 731 O O . PHE A 1 95 ? -8.601 1.178 3.789 1.00 92.25 95 PHE A O 1
ATOM 738 N N . ALA A 1 96 ? -6.710 1.759 2.718 1.00 89.81 96 ALA A N 1
ATOM 739 C CA . ALA A 1 96 ? -5.830 1.514 3.859 1.00 89.81 96 ALA A CA 1
ATOM 740 C C . ALA A 1 96 ? -6.152 2.459 5.028 1.00 89.81 96 ALA A C 1
ATOM 742 O O . ALA A 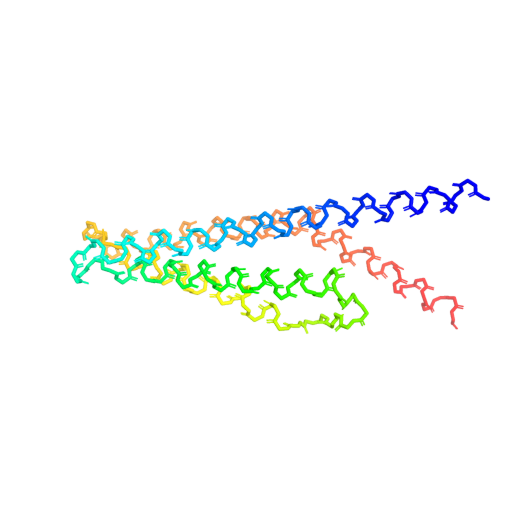1 96 ? -6.330 2.004 6.160 1.00 89.81 96 ALA A O 1
ATOM 743 N N . ILE A 1 97 ? -6.318 3.757 4.747 1.00 87.44 97 ILE A N 1
ATOM 744 C CA . ILE A 1 97 ? -6.704 4.763 5.745 1.00 87.44 97 ILE A CA 1
ATOM 745 C C . ILE A 1 97 ? -8.065 4.413 6.354 1.00 87.44 97 ILE A C 1
ATOM 747 O O . ILE A 1 97 ? -8.198 4.352 7.577 1.00 87.44 97 ILE A O 1
ATOM 751 N N . ALA A 1 98 ? -9.073 4.121 5.525 1.00 89.44 98 ALA A N 1
ATOM 752 C CA . ALA A 1 98 ? -10.397 3.727 5.998 1.00 89.44 98 ALA A CA 1
ATOM 753 C C . ALA A 1 98 ? -10.335 2.473 6.885 1.00 89.44 98 ALA A C 1
ATOM 755 O O . ALA A 1 98 ? -11.027 2.388 7.904 1.00 89.44 98 ALA A O 1
ATOM 756 N N . ALA A 1 99 ? -9.480 1.508 6.545 1.00 89.94 99 ALA A N 1
ATOM 757 C CA . ALA A 1 99 ? -9.285 0.318 7.356 1.00 89.94 99 ALA A CA 1
ATOM 758 C C . ALA A 1 99 ? -8.673 0.639 8.727 1.00 89.94 99 ALA A C 1
ATOM 760 O O . ALA A 1 99 ? -9.169 0.159 9.745 1.00 89.94 99 ALA A O 1
ATOM 761 N N . MET A 1 100 ? -7.649 1.495 8.774 1.00 85.25 100 MET A N 1
ATOM 762 C CA . MET A 1 100 ? -7.031 1.923 10.033 1.00 85.25 100 MET A CA 1
ATOM 763 C C . MET A 1 100 ? -8.011 2.701 10.917 1.00 85.25 100 MET A C 1
ATOM 765 O O . MET A 1 100 ? -8.073 2.470 12.122 1.00 85.25 100 MET A O 1
ATOM 769 N N . LEU A 1 101 ? -8.835 3.570 10.325 1.00 84.19 101 LEU A N 1
ATOM 770 C CA . LEU A 1 101 ? -9.846 4.345 11.051 1.00 84.19 101 LEU A CA 1
ATOM 771 C C . LEU A 1 101 ? -10.996 3.489 11.601 1.00 84.19 101 LEU A C 1
ATOM 773 O O . LEU A 1 101 ? -11.675 3.920 12.531 1.00 84.19 101 LEU A O 1
ATOM 777 N N . THR A 1 102 ? -11.230 2.309 11.023 1.00 84.12 102 THR A N 1
ATOM 778 C CA . THR A 1 102 ? -12.299 1.377 11.424 1.00 84.12 102 THR A CA 1
ATOM 779 C C . THR A 1 102 ? -11.795 0.208 12.267 1.00 84.12 102 THR A C 1
ATOM 781 O O . THR A 1 102 ? -12.599 -0.633 12.685 1.00 84.12 102 THR A O 1
ATOM 784 N N . LEU A 1 103 ? -10.484 0.129 12.542 1.00 79.62 103 LEU A N 1
ATOM 785 C CA . LEU A 1 103 ? -9.952 -0.858 13.476 1.00 79.62 103 LEU A CA 1
ATOM 786 C C . LEU A 1 103 ? -10.655 -0.679 14.831 1.00 79.62 103 LEU A C 1
ATOM 788 O O . LEU A 1 103 ? -10.862 0.461 15.252 1.00 79.62 103 LEU A O 1
ATOM 792 N N . PRO A 1 104 ? -11.020 -1.765 15.541 1.00 64.12 104 PRO A N 1
ATOM 793 C CA . PRO A 1 104 ? -11.679 -1.651 16.831 1.00 64.12 104 PRO A CA 1
ATOM 794 C C . PRO A 1 104 ? -10.664 -1.097 17.831 1.00 64.12 104 PRO A C 1
ATOM 796 O O . PRO A 1 104 ? -9.912 -1.842 18.459 1.00 64.12 104 PRO A O 1
ATOM 799 N N . SER A 1 105 ? -10.603 0.226 17.941 1.00 59.88 105 SER A N 1
ATOM 800 C CA . SER A 1 105 ? -9.857 0.891 18.989 1.00 59.88 105 SER A CA 1
ATOM 801 C C . SER A 1 105 ? -10.605 0.609 20.286 1.00 59.88 105 SER A C 1
ATOM 803 O O . SER A 1 105 ? -11.817 0.833 20.346 1.00 59.88 105 SER A O 1
ATOM 805 N N . ARG A 1 106 ? -9.914 0.162 21.342 1.00 56.44 106 ARG A N 1
ATOM 806 C CA . ARG A 1 106 ? -10.309 0.565 22.706 1.00 56.44 106 ARG A CA 1
ATOM 807 C C . ARG A 1 106 ? -10.713 2.028 22.599 1.00 56.44 106 ARG A C 1
ATOM 809 O O . ARG A 1 106 ? -9.859 2.766 22.133 1.00 56.44 106 ARG A O 1
ATOM 816 N N . SER A 1 107 ? -11.962 2.386 22.906 1.00 56.81 107 SER A N 1
ATOM 817 C CA . SER A 1 107 ? -12.550 3.710 22.647 1.00 56.81 107 SER A CA 1
ATOM 818 C C . SER A 1 107 ? -11.521 4.827 22.834 1.00 56.81 107 SER A C 1
ATOM 820 O O . SER A 1 107 ? -11.290 5.282 23.956 1.00 56.81 107 SER A O 1
ATOM 822 N N . LEU A 1 108 ? -10.833 5.209 21.755 1.00 62.09 108 LEU A N 1
ATOM 823 C CA . LEU A 1 1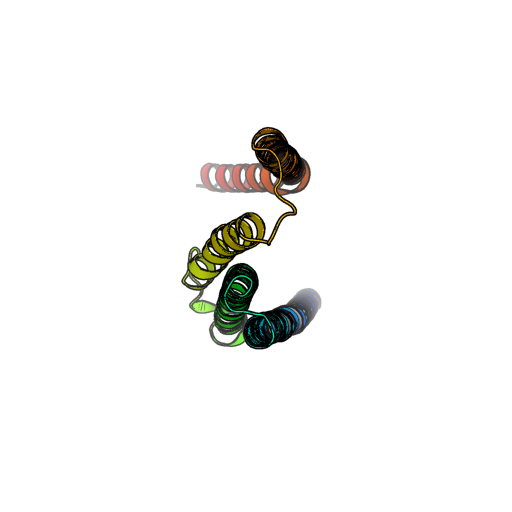08 ? -9.852 6.275 21.826 1.00 62.09 108 LEU A CA 1
ATOM 824 C C . LEU A 1 108 ? -10.662 7.539 22.053 1.00 62.09 108 LEU A C 1
ATOM 826 O O . LEU A 1 108 ? -11.669 7.762 21.375 1.00 62.09 108 LEU A O 1
ATOM 830 N N . SER A 1 109 ? -10.244 8.361 23.013 1.00 76.12 109 SER A N 1
ATOM 831 C CA . SER A 1 109 ? -10.852 9.677 23.145 1.00 76.12 109 SER A CA 1
ATOM 832 C C . SER A 1 109 ? -10.707 10.422 21.805 1.00 76.12 109 SER A C 1
ATOM 834 O O . SER A 1 109 ? -9.728 10.199 21.079 1.00 76.12 109 SER A O 1
ATOM 836 N N . PRO A 1 110 ? -11.643 11.318 21.447 1.00 76.06 110 PRO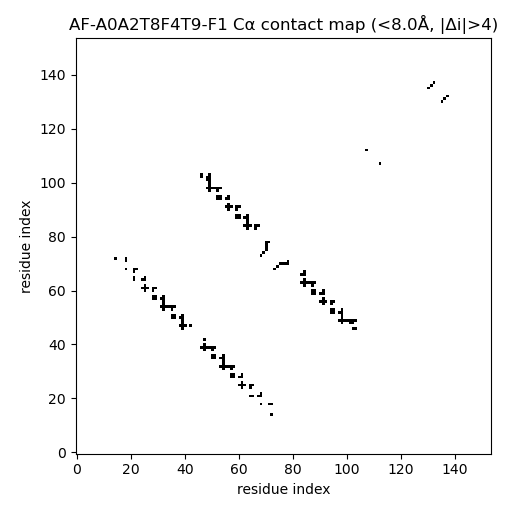 A N 1
ATOM 837 C CA . PRO A 1 110 ? -11.536 12.122 20.228 1.00 76.06 110 PRO A CA 1
ATOM 838 C C . PRO A 1 110 ? -10.168 12.813 20.090 1.00 76.06 110 PRO A C 1
ATOM 840 O O . PRO A 1 110 ? -9.608 12.869 18.998 1.00 76.06 110 PRO A O 1
ATOM 843 N N . ALA A 1 111 ? -9.584 13.237 21.217 1.00 78.56 111 ALA A N 1
ATOM 844 C CA . ALA A 1 111 ? -8.244 13.812 21.289 1.00 78.56 111 ALA A CA 1
ATOM 845 C C . ALA A 1 111 ? -7.130 12.820 20.907 1.00 78.56 111 ALA A C 1
ATOM 847 O O . ALA A 1 111 ? -6.207 13.185 20.182 1.00 78.56 111 ALA A O 1
ATOM 848 N N . ALA A 1 112 ? -7.211 11.560 21.347 1.00 77.19 112 ALA A N 1
ATOM 849 C CA . ALA A 1 112 ? -6.235 10.534 20.980 1.00 77.19 112 ALA A CA 1
ATOM 850 C C . ALA A 1 112 ? -6.318 10.170 19.487 1.00 77.19 112 ALA A C 1
ATOM 852 O O . ALA A 1 112 ? -5.291 9.957 18.846 1.00 77.19 112 ALA A O 1
ATOM 853 N N . ARG A 1 113 ? -7.526 10.168 18.906 1.00 75.62 113 ARG A N 1
ATOM 854 C CA . ARG A 1 113 ? -7.719 9.964 17.461 1.00 75.62 113 ARG A CA 1
ATOM 855 C C . ARG A 1 113 ? -7.160 11.129 16.641 1.00 75.62 113 ARG A C 1
ATOM 857 O O . ARG A 1 113 ? -6.474 10.890 15.654 1.00 75.62 113 ARG A O 1
ATOM 864 N N . ALA A 1 114 ? -7.421 12.368 17.059 1.00 79.69 114 ALA A N 1
ATOM 865 C CA . ALA A 1 114 ? -6.861 13.554 16.415 1.00 79.69 114 ALA A CA 1
ATOM 866 C C . ALA A 1 114 ? -5.326 13.549 16.467 1.00 79.69 114 ALA A C 1
ATOM 868 O O . ALA A 1 114 ? -4.686 13.768 15.444 1.00 79.69 114 ALA A O 1
ATOM 869 N N . ARG A 1 115 ? -4.738 13.209 17.623 1.00 82.50 115 ARG A N 1
ATOM 870 C CA . ARG A 1 115 ? -3.284 13.072 17.774 1.00 82.50 115 ARG A CA 1
ATOM 871 C C . ARG A 1 115 ? -2.706 12.028 16.820 1.00 82.50 115 ARG A C 1
ATOM 873 O O . ARG A 1 115 ? -1.763 12.339 16.115 1.00 82.50 115 ARG A O 1
ATOM 880 N N . ALA A 1 116 ? -3.318 10.849 16.717 1.00 77.94 116 ALA A N 1
ATOM 881 C CA . ALA A 1 116 ? -2.859 9.814 15.788 1.00 77.94 116 ALA A CA 1
ATOM 882 C C . ALA A 1 116 ? -2.904 10.262 14.312 1.00 77.94 116 ALA A C 1
ATOM 884 O O . ALA A 1 116 ? -2.014 9.922 13.537 1.00 77.94 116 ALA A O 1
ATOM 885 N N . ILE A 1 117 ? -3.923 11.038 13.920 1.00 80.69 117 ILE A N 1
ATOM 886 C CA . ILE A 1 117 ? -4.018 11.609 12.566 1.00 80.69 117 ILE A CA 1
ATOM 887 C C . ILE A 1 117 ? -2.909 12.642 12.339 1.00 80.69 117 ILE A C 1
ATOM 889 O O . ILE A 1 117 ? -2.255 12.608 11.299 1.00 80.69 117 ILE A O 1
ATOM 893 N N . VAL A 1 118 ? -2.687 13.538 13.303 1.00 86.25 118 VAL A N 1
ATOM 894 C CA . VAL A 1 118 ? -1.636 14.562 13.227 1.00 86.25 118 VAL A CA 1
ATOM 895 C C . VAL A 1 118 ? -0.252 13.919 13.178 1.00 86.25 118 VAL A C 1
ATOM 897 O O . VAL A 1 118 ? 0.540 14.285 12.318 1.00 86.25 118 VAL A O 1
ATOM 900 N N . ASP A 1 119 ? 0.021 12.920 14.015 1.00 87.75 119 ASP A N 1
ATOM 901 C CA . ASP A 1 119 ? 1.291 12.189 14.011 1.00 87.75 119 ASP A CA 1
ATOM 902 C C . ASP A 1 119 ? 1.517 11.501 12.655 1.00 87.75 119 ASP A C 1
ATOM 904 O O . ASP A 1 119 ? 2.596 11.609 12.071 1.00 87.75 119 ASP A O 1
ATOM 908 N N . GLY A 1 120 ? 0.479 10.869 12.094 1.00 81.56 120 GLY A N 1
ATOM 909 C CA . GLY A 1 120 ? 0.529 10.299 10.747 1.00 81.56 120 GLY A CA 1
ATOM 910 C C . GLY A 1 120 ? 0.804 11.347 9.661 1.00 81.56 120 GLY A C 1
ATOM 911 O O . GLY A 1 120 ? 1.605 11.100 8.761 1.00 81.56 120 GLY A O 1
ATOM 912 N N . ALA A 1 121 ? 0.193 12.530 9.761 1.00 85.81 121 ALA A N 1
ATOM 913 C CA . ALA A 1 121 ? 0.423 13.635 8.833 1.00 85.81 121 ALA A CA 1
ATOM 914 C C . ALA A 1 121 ? 1.847 14.202 8.945 1.00 85.81 121 ALA A C 1
ATOM 916 O O . ALA A 1 121 ? 2.467 14.477 7.921 1.00 85.81 121 ALA A O 1
ATOM 917 N N . ILE A 1 122 ? 2.390 14.322 10.162 1.00 91.69 122 ILE A N 1
ATOM 918 C CA . ILE A 1 122 ? 3.775 14.753 10.404 1.00 91.69 122 ILE A CA 1
ATOM 919 C C . ILE A 1 122 ? 4.751 13.762 9.765 1.00 91.69 122 ILE A C 1
ATOM 921 O O . ILE A 1 122 ? 5.643 14.176 9.026 1.00 91.69 122 ILE A O 1
ATOM 925 N N . VAL A 1 123 ? 4.562 12.458 9.993 1.00 89.44 123 VAL A N 1
ATOM 926 C CA . VAL A 1 123 ? 5.405 11.412 9.388 1.00 89.44 123 VAL A CA 1
ATOM 927 C C . VAL A 1 123 ? 5.298 11.439 7.861 1.00 89.44 123 VAL A C 1
ATOM 929 O O . VAL A 1 123 ? 6.318 11.398 7.175 1.00 89.44 123 VAL A O 1
ATOM 932 N N . GLY A 1 124 ? 4.083 11.564 7.317 1.00 85.19 124 GLY A N 1
ATOM 933 C CA . GLY A 1 124 ? 3.859 11.665 5.874 1.00 85.19 124 GLY A CA 1
ATOM 934 C C . GLY A 1 124 ? 4.538 12.888 5.250 1.00 85.19 124 GLY A C 1
ATOM 935 O O . GLY A 1 124 ? 5.219 12.761 4.234 1.00 85.19 124 GLY A O 1
ATOM 936 N N . ALA A 1 125 ? 4.417 14.058 5.881 1.00 91.19 125 ALA A N 1
ATOM 937 C CA . ALA A 1 125 ? 5.062 15.288 5.430 1.00 91.19 125 ALA A CA 1
ATOM 938 C C . ALA A 1 125 ? 6.595 15.198 5.501 1.00 91.19 125 ALA A C 1
ATOM 940 O O . ALA A 1 125 ? 7.278 15.629 4.573 1.00 91.19 125 ALA A O 1
ATOM 941 N N . ALA A 1 126 ? 7.143 14.592 6.559 1.00 94.06 126 ALA A N 1
ATOM 942 C CA . ALA A 1 126 ? 8.580 14.374 6.692 1.00 94.06 126 ALA A CA 1
ATOM 943 C C . ALA A 1 126 ? 9.122 13.457 5.584 1.00 94.06 126 ALA A C 1
ATOM 945 O O . ALA A 1 126 ? 10.127 13.783 4.957 1.00 94.06 126 ALA A O 1
ATOM 946 N N . LEU A 1 127 ? 8.436 12.346 5.293 1.00 90.81 127 LEU A N 1
ATOM 947 C CA . LEU A 1 127 ? 8.812 11.442 4.200 1.00 90.81 127 LEU A CA 1
ATOM 948 C C . LEU A 1 127 ? 8.727 12.124 2.834 1.00 90.81 127 LEU A C 1
ATOM 950 O O . LEU A 1 127 ? 9.625 11.946 2.014 1.00 90.81 127 LEU A O 1
ATOM 954 N N . LEU A 1 128 ? 7.693 12.937 2.600 1.00 91.50 128 LEU A N 1
ATOM 955 C CA . LEU A 1 128 ? 7.575 13.731 1.378 1.00 91.50 128 LEU A CA 1
ATOM 956 C C . LEU A 1 128 ? 8.750 14.706 1.234 1.00 91.50 128 LEU A C 1
ATOM 958 O O . LEU A 1 128 ? 9.333 14.806 0.159 1.00 91.50 128 LEU A O 1
ATOM 962 N N . PHE A 1 129 ? 9.134 15.389 2.313 1.00 94.56 129 PHE A N 1
ATOM 963 C CA . PHE A 1 129 ? 10.253 16.329 2.305 1.00 94.56 129 PHE A CA 1
ATOM 964 C C . PHE A 1 129 ? 11.601 15.630 2.072 1.00 94.56 129 PHE A C 1
ATOM 966 O O . PHE A 1 129 ? 12.414 16.091 1.273 1.00 94.56 129 PHE A O 1
ATOM 973 N N . ILE A 1 130 ? 11.820 14.471 2.699 1.00 94.25 130 ILE A N 1
ATOM 974 C CA . ILE A 1 130 ? 13.000 13.630 2.447 1.00 94.25 130 ILE A CA 1
ATOM 975 C C . ILE A 1 130 ? 13.023 13.171 0.984 1.00 94.25 130 ILE A C 1
ATOM 977 O O . ILE A 1 130 ? 14.039 13.318 0.307 1.00 94.25 130 ILE A O 1
ATOM 981 N N . SER A 1 131 ? 11.896 12.667 0.470 1.00 91.75 131 SER A N 1
ATOM 982 C CA . SER A 1 131 ? 11.752 12.281 -0.937 1.00 91.75 131 SER A CA 1
ATOM 983 C C . SER A 1 131 ? 12.026 13.456 -1.874 1.00 91.75 131 SER A C 1
ATOM 985 O O . SER A 1 131 ? 12.580 13.258 -2.955 1.00 91.75 131 SER A O 1
ATOM 987 N N . TRP A 1 132 ? 11.653 14.674 -1.478 1.00 93.44 132 TRP A N 1
ATOM 988 C CA . TRP A 1 132 ? 11.926 15.870 -2.258 1.00 93.44 132 TRP A CA 1
ATOM 989 C C . TRP A 1 132 ? 13.421 16.124 -2.399 1.00 93.44 132 TRP A C 1
ATOM 991 O O . TRP A 1 132 ? 13.914 16.290 -3.509 1.00 93.44 132 TRP A O 1
ATOM 1001 N N . ILE A 1 133 ? 14.153 16.098 -1.289 1.00 94.25 133 ILE A N 1
ATOM 1002 C CA . ILE A 1 133 ? 15.594 16.364 -1.283 1.00 94.25 133 ILE A CA 1
ATOM 1003 C C . ILE A 1 133 ? 16.364 15.271 -2.031 1.00 94.25 133 ILE A C 1
ATOM 1005 O O . ILE A 1 133 ? 17.289 15.575 -2.779 1.00 94.25 133 ILE A O 1
ATOM 1009 N N . LEU A 1 134 ? 15.992 14.005 -1.830 1.00 93.94 134 LEU A N 1
ATOM 1010 C CA . LEU A 1 134 ? 16.771 12.872 -2.332 1.00 93.94 134 LEU A CA 1
ATOM 1011 C C . LEU A 1 134 ? 16.427 12.467 -3.765 1.00 93.94 134 LEU A C 1
ATOM 1013 O O . LEU A 1 134 ? 17.287 11.936 -4.461 1.00 93.94 134 LEU A O 1
ATOM 1017 N N . VAL A 1 135 ? 15.180 12.665 -4.195 1.00 91.56 135 VAL A N 1
ATOM 1018 C CA . VAL A 1 135 ? 14.682 12.094 -5.454 1.00 91.56 135 VAL A CA 1
ATOM 1019 C C . VAL A 1 135 ? 14.055 13.162 -6.333 1.00 91.56 135 VAL A C 1
ATOM 1021 O O . VAL A 1 135 ? 14.524 13.394 -7.443 1.00 91.56 135 VAL A O 1
ATOM 1024 N N . VAL A 1 136 ? 13.003 13.825 -5.848 1.00 88.69 136 VAL A N 1
ATOM 1025 C CA . VAL A 1 136 ? 12.154 14.670 -6.702 1.00 88.69 136 VAL A CA 1
ATOM 1026 C C . VAL A 1 136 ? 12.899 15.925 -7.155 1.00 88.69 136 VAL A C 1
ATOM 1028 O O . VAL A 1 136 ? 12.928 16.213 -8.345 1.00 88.69 136 VAL A O 1
ATOM 1031 N N . GLY A 1 137 ? 13.556 16.641 -6.243 1.00 90.75 137 GLY A N 1
ATOM 1032 C CA . GLY A 1 137 ? 14.342 17.837 -6.549 1.00 90.75 137 GLY A CA 1
ATOM 1033 C C . GLY A 1 137 ? 15.471 17.576 -7.554 1.00 90.75 137 GLY A C 1
ATOM 1034 O O . GLY A 1 137 ? 15.503 18.243 -8.589 1.00 90.75 137 GLY A O 1
ATOM 1035 N N . PRO A 1 138 ? 16.359 16.590 -7.312 1.00 90.44 138 PRO A N 1
ATOM 1036 C CA . PRO A 1 138 ? 17.394 16.208 -8.272 1.00 90.44 138 PRO A CA 1
ATOM 1037 C C . PRO A 1 138 ? 16.832 15.803 -9.639 1.00 90.44 138 PRO A C 1
ATOM 1039 O O . PRO A 1 138 ? 17.375 16.205 -10.667 1.00 90.44 138 PRO A O 1
ATOM 1042 N N . LEU A 1 139 ? 15.724 15.055 -9.664 1.00 87.94 139 LEU A N 1
ATOM 1043 C CA . LEU A 1 139 ? 15.072 14.645 -10.906 1.00 87.94 139 LEU A CA 1
ATOM 1044 C C . LEU A 1 139 ? 14.536 15.852 -11.689 1.00 87.94 139 LEU A C 1
ATOM 1046 O O . LEU A 1 139 ? 14.773 15.958 -12.889 1.00 87.94 139 LEU A O 1
ATOM 1050 N N . PHE A 1 140 ? 13.861 16.789 -11.020 1.00 86.62 140 PHE A N 1
ATOM 1051 C CA . PHE A 1 140 ? 13.370 18.013 -11.659 1.00 86.62 140 PHE A CA 1
ATOM 1052 C C . PHE A 1 140 ? 14.505 18.883 -12.204 1.00 86.62 140 PHE A C 1
ATOM 1054 O O . PHE A 1 140 ? 14.368 19.432 -13.296 1.00 86.62 140 PHE A O 1
ATOM 1061 N N . ALA A 1 141 ? 15.627 18.990 -11.486 1.00 85.94 141 ALA A N 1
ATOM 1062 C CA . ALA A 1 141 ? 16.792 19.736 -11.956 1.00 85.94 141 ALA A CA 1
ATOM 1063 C C . ALA A 1 141 ? 17.382 19.127 -13.242 1.00 85.94 141 ALA A C 1
ATOM 1065 O O . ALA A 1 141 ? 17.616 19.851 -14.208 1.00 85.94 141 ALA A O 1
ATOM 1066 N N . GLN A 1 142 ? 17.526 17.797 -13.294 1.00 83.56 142 GLN A N 1
ATOM 1067 C CA . GLN A 1 142 ? 18.017 17.084 -14.483 1.00 83.56 142 GLN A CA 1
ATOM 1068 C C . GLN A 1 142 ? 17.082 17.236 -15.691 1.00 83.56 142 GLN A C 1
ATOM 1070 O O . GLN A 1 142 ? 17.540 17.447 -16.814 1.00 83.56 142 GLN A O 1
ATOM 1075 N N . LEU A 1 143 ? 15.764 17.164 -15.473 1.00 78.19 143 LEU A N 1
ATOM 1076 C CA . LEU A 1 143 ? 14.770 17.391 -16.530 1.00 78.19 143 LEU A CA 1
ATOM 1077 C C . LEU A 1 143 ? 14.815 18.835 -17.050 1.00 78.19 143 LEU A C 1
ATOM 1079 O O . LEU A 1 143 ? 14.671 19.063 -18.252 1.00 78.19 143 LEU A O 1
ATOM 1083 N N . GLY A 1 144 ? 15.052 19.796 -16.154 1.00 74.38 144 GLY A N 1
ATOM 1084 C CA . GLY A 1 144 ? 15.298 21.189 -16.503 1.00 74.38 144 GLY A CA 1
ATOM 1085 C C . GLY A 1 144 ? 16.502 21.325 -17.429 1.00 74.38 144 GLY A C 1
ATOM 1086 O O . GLY A 1 144 ? 16.341 21.805 -18.547 1.00 74.38 144 GLY A O 1
ATOM 1087 N N . GLU A 1 145 ? 17.685 20.861 -17.019 1.00 70.50 145 GLU A N 1
ATOM 1088 C CA . GLU A 1 145 ? 18.915 20.934 -17.829 1.00 70.50 145 GLU A CA 1
ATOM 1089 C C . GLU A 1 145 ? 18.753 20.296 -19.214 1.00 70.50 145 GLU A C 1
ATOM 1091 O O . GLU A 1 145 ? 19.139 20.899 -20.216 1.00 70.50 145 GLU A O 1
ATOM 1096 N N . ALA A 1 146 ? 18.106 19.128 -19.294 1.00 62.34 146 ALA A N 1
ATOM 1097 C CA . ALA A 1 146 ? 17.799 18.493 -20.569 1.00 62.34 146 ALA A CA 1
ATOM 1098 C C . ALA A 1 146 ? 16.941 19.407 -21.462 1.00 62.34 146 ALA A C 1
ATOM 1100 O O . ALA A 1 146 ? 17.272 19.600 -22.629 1.00 62.34 146 ALA A O 1
ATOM 1101 N N . SER A 1 147 ? 15.891 20.036 -20.917 1.00 60.09 147 SER A N 1
ATOM 1102 C CA . SER A 1 147 ? 15.024 20.954 -21.674 1.00 60.09 147 SER A CA 1
ATOM 1103 C C . SER A 1 147 ? 15.765 22.186 -22.221 1.00 60.09 147 SER A C 1
ATOM 1105 O O . SER A 1 147 ? 15.526 22.584 -23.360 1.00 60.09 147 SER A O 1
ATOM 1107 N N . TRP A 1 148 ? 16.719 22.742 -21.465 1.00 59.84 148 TRP A N 1
ATOM 1108 C CA . TRP A 1 148 ? 17.536 23.884 -21.896 1.00 59.84 148 TRP A CA 1
ATOM 1109 C C . TRP A 1 148 ? 18.513 23.519 -23.022 1.00 59.84 148 TRP A C 1
ATOM 1111 O O . TRP A 1 148 ? 18.743 24.320 -23.928 1.00 59.84 148 TRP A O 1
ATOM 1121 N N . ILE A 1 149 ? 19.057 22.300 -23.010 1.00 61.72 149 ILE A N 1
ATOM 1122 C CA . ILE A 1 149 ? 19.925 21.791 -24.082 1.00 61.72 149 ILE A CA 1
ATOM 1123 C C . ILE A 1 149 ? 19.131 21.622 -25.387 1.00 61.72 149 ILE A C 1
ATOM 1125 O O . ILE A 1 149 ? 19.612 21.998 -26.453 1.00 61.72 149 ILE A O 1
ATOM 1129 N N . TYR A 1 150 ? 17.884 21.146 -25.325 1.00 60.59 150 TYR A N 1
ATOM 1130 C CA . TYR A 1 150 ? 17.040 21.029 -26.522 1.00 60.59 150 TYR A CA 1
ATOM 1131 C C . TYR A 1 150 ? 16.664 22.382 -27.145 1.00 60.59 150 TYR A C 1
ATOM 1133 O O . TYR A 1 150 ? 16.527 22.457 -28.361 1.00 60.59 150 TYR A O 1
ATOM 1141 N N . LEU A 1 151 ? 16.531 23.441 -26.341 1.00 65.50 151 LEU A N 1
ATOM 1142 C CA . LEU A 1 151 ? 16.190 24.794 -26.806 1.00 65.50 151 LEU A CA 1
ATOM 1143 C C . LEU A 1 151 ? 17.390 25.626 -27.285 1.00 65.50 151 LEU A C 1
ATOM 1145 O O . LEU A 1 151 ? 17.195 26.724 -27.790 1.00 65.50 151 LEU A O 1
ATOM 1149 N N . THR A 1 152 ? 18.623 25.163 -27.064 1.00 70.00 152 THR A N 1
ATOM 1150 C CA . THR A 1 152 ? 19.851 25.870 -27.485 1.00 70.00 152 THR A CA 1
ATOM 1151 C C . THR A 1 152 ? 20.525 25.219 -28.689 1.00 70.00 152 THR A C 1
ATOM 1153 O O . THR A 1 152 ? 21.345 25.850 -29.354 1.00 70.00 152 THR A O 1
ATOM 1156 N N . VAL A 1 153 ? 20.188 23.958 -28.969 1.00 63.62 153 VAL A N 1
ATOM 1157 C CA . VAL A 1 153 ? 20.675 23.185 -30.122 1.00 63.62 153 VAL A CA 1
ATOM 1158 C C . VAL A 1 153 ? 19.723 23.285 -31.332 1.00 63.62 153 VAL A C 1
ATOM 1160 O O . VAL A 1 153 ? 20.116 22.925 -32.442 1.00 63.62 153 VAL A O 1
ATOM 1163 N N . TYR A 1 154 ? 18.518 23.829 -31.141 1.00 44.97 154 TYR A N 1
ATOM 1164 C CA . TYR A 1 154 ? 17.570 24.242 -32.185 1.00 44.97 154 TYR A CA 1
ATOM 1165 C C . TYR A 1 154 ? 17.305 25.743 -32.092 1.00 44.97 154 TYR A C 1
ATOM 1167 O O . TYR A 1 154 ? 17.114 26.363 -33.162 1.00 44.97 154 TYR A O 1
#

Sequence (154 aa):
MALAAFGLVDSVSQQTGRAVTDTGFVVFSAFAAWACFRAARLRPPGRRLPWRLLGTSAMCYAVGNTIWFYYQVLAPETQTYPGPADVFFVAVVPFAIAAMLTLPSRSLSPAARARAIVDGAIVGAALLFISWILVVGPLFAQLGEASWIYLTVY

Solvent-accessible surface area (backbone atoms only — not comparable to full-atom values): 7978 Å² total; per-residue (Å²): 112,70,68,60,51,49,53,51,51,52,52,52,52,51,51,50,53,48,52,54,50,40,51,49,50,25,54,52,24,43,49,50,14,50,52,23,44,52,51,22,68,77,37,60,81,95,64,18,62,23,28,43,28,40,13,49,16,27,41,29,42,18,51,16,35,48,48,44,43,44,29,68,74,76,37,57,92,72,63,53,87,88,44,79,32,52,58,26,53,57,49,22,52,62,29,40,52,54,12,63,74,50,45,88,58,76,85,64,51,73,66,56,53,51,47,54,51,50,53,51,48,53,52,50,51,51,51,51,52,52,42,33,69,75,45,50,49,56,50,52,51,53,54,47,54,54,52,54,52,59,66,71,78,103

Foldseek 3Di:
DVVVVVVVVVVVVVLVVLLVVLVVLLVVLQVQLVVLQVVLVVDDPLQNQLSNLSSLLSVLSNVLSVVVSCCSPPNVPPDDPPDPSVVSVVVSVVSNVSSVVSHPPPPQPPVNVVVVVVVVVVVVVVVVVVCCVPPVVVVVVVVVVVVVVVVVVD

Nearest PDB structures (foldseek):
  4hyj-assembly1_A  TM=8.469E-01  e=6.769E+00  Exiguobacterium artemiae
  4nqi-assembly1_A  TM=4.001E-01  e=6.064E+00  Dictyostelium discoideum

Secondary structure (DSSP, 8-state):
-HHHHHHHHHHHHHHHHHHHHHHHHHHHHHHHHHHHHHHHHHS-GGGSHHHHHHHHHHHHHHHHHHHHHIIIII-GGG-PSS-HHHHHHHHHHHHHHHHHHHS--S---HHHHHHHHHHHHHHHHHHHHHHIIIIIHHHHHHHHHHHHHHHH--

Radius of gyration: 21.32 Å; Cα contacts (8 Å, |Δi|>4): 110; chains: 1; bounding box: 52×42×55 Å

pLDDT: mean 82.74, std 11.41, range [44.97, 95.88]

Mean predicted aligned error: 10.06 Å